Protein AF-A0A7C2L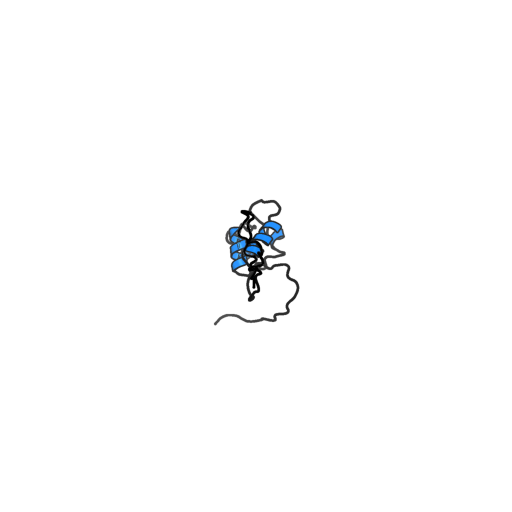SM5-F1 (afdb_monomer_lite)

Structure (mmCIF, N/CA/C/O backbone):
data_AF-A0A7C2LSM5-F1
#
_entry.id   AF-A0A7C2LSM5-F1
#
loop_
_atom_site.group_PDB
_atom_site.id
_atom_site.type_symbol
_atom_site.label_atom_id
_atom_site.label_alt_id
_atom_site.label_comp_id
_atom_site.label_asym_id
_atom_site.label_entity_id
_atom_site.label_seq_id
_atom_site.pdbx_PDB_ins_code
_atom_site.Cartn_x
_atom_site.Cartn_y
_atom_site.Cartn_z
_atom_site.occupancy
_atom_site.B_iso_or_equiv
_atom_site.auth_seq_id
_atom_site.auth_comp_id
_atom_site.auth_asym_id
_atom_site.auth_atom_id
_atom_site.pdbx_PDB_model_num
ATOM 1 N N . MET A 1 1 ? 53.771 38.470 -56.463 1.00 48.19 1 MET A N 1
ATOM 2 C CA . MET A 1 1 ? 54.197 38.573 -55.050 1.00 48.19 1 MET A CA 1
ATOM 3 C C . MET A 1 1 ? 52.983 38.913 -54.195 1.00 48.19 1 MET A C 1
ATOM 5 O O . MET A 1 1 ? 52.160 39.688 -54.656 1.00 48.19 1 MET A O 1
ATOM 9 N N . LEU A 1 2 ? 52.961 38.359 -52.973 1.00 41.00 2 LEU A N 1
ATOM 10 C CA . LEU A 1 2 ? 52.102 38.636 -51.804 1.00 41.00 2 LEU A CA 1
ATOM 11 C C . LEU A 1 2 ? 50.879 37.717 -51.550 1.00 41.00 2 LEU A C 1
ATOM 13 O O . LEU A 1 2 ? 50.045 37.491 -52.417 1.00 41.00 2 LEU A O 1
ATOM 17 N N . ARG A 1 3 ? 50.850 37.161 -50.324 1.00 61.28 3 ARG A N 1
ATOM 18 C CA . ARG A 1 3 ? 49.972 36.120 -49.743 1.00 61.28 3 ARG A CA 1
ATOM 19 C C . ARG A 1 3 ? 49.108 36.757 -48.647 1.00 61.28 3 ARG A C 1
ATOM 21 O O . ARG A 1 3 ? 49.685 37.537 -47.900 1.00 61.28 3 ARG A O 1
ATOM 28 N N . ILE A 1 4 ? 47.847 36.345 -48.451 1.00 54.12 4 ILE A N 1
ATOM 29 C CA . ILE A 1 4 ? 47.078 36.469 -47.181 1.00 54.12 4 ILE A CA 1
ATOM 30 C C . ILE A 1 4 ? 46.023 35.329 -47.185 1.00 54.12 4 ILE A C 1
ATOM 32 O O . ILE A 1 4 ? 45.287 35.219 -48.157 1.00 54.12 4 ILE A O 1
ATOM 36 N N . LEU A 1 5 ? 46.134 34.256 -46.384 1.00 54.47 5 LEU A N 1
ATOM 37 C CA . LEU A 1 5 ? 45.653 34.021 -45.000 1.00 54.47 5 LEU A CA 1
ATOM 38 C C . LEU A 1 5 ? 44.138 34.215 -44.764 1.00 54.47 5 LEU A C 1
ATOM 40 O O . LEU A 1 5 ? 43.620 35.311 -44.923 1.00 54.47 5 LEU A O 1
ATOM 44 N N . GLY A 1 6 ? 43.461 33.168 -44.272 1.00 41.69 6 GLY A N 1
ATOM 45 C CA . GLY A 1 6 ? 42.092 33.252 -43.745 1.00 41.69 6 GLY A CA 1
ATOM 46 C C . GLY A 1 6 ? 41.512 31.886 -43.372 1.00 41.69 6 GLY A C 1
ATOM 47 O O . GLY A 1 6 ? 40.809 31.276 -44.168 1.00 41.69 6 GLY A O 1
ATOM 48 N N . ALA A 1 7 ? 41.857 31.393 -42.181 1.00 55.25 7 ALA A N 1
ATOM 49 C CA . ALA A 1 7 ? 41.386 30.137 -41.605 1.00 55.25 7 ALA A CA 1
ATOM 50 C C . ALA A 1 7 ? 40.197 30.358 -40.655 1.00 55.25 7 ALA A C 1
ATOM 52 O O . ALA A 1 7 ? 40.167 31.346 -39.928 1.00 55.25 7 ALA A O 1
ATOM 53 N N . GLY A 1 8 ? 39.308 29.362 -40.601 1.00 45.81 8 GLY A N 1
ATOM 54 C CA . GLY A 1 8 ? 38.586 28.972 -39.388 1.00 45.81 8 GLY A CA 1
ATOM 55 C C . GLY A 1 8 ? 37.320 29.761 -39.064 1.00 45.81 8 GLY A C 1
ATOM 56 O O . GLY A 1 8 ? 37.352 30.719 -38.299 1.00 45.81 8 GLY A O 1
ATOM 57 N N . SER A 1 9 ? 36.177 29.293 -39.566 1.00 51.16 9 SER A N 1
ATOM 58 C CA . SER A 1 9 ? 34.870 29.702 -39.050 1.00 51.16 9 SER A CA 1
ATOM 59 C C . SER A 1 9 ? 34.675 29.185 -37.623 1.00 51.16 9 SER A C 1
ATOM 61 O O . SER A 1 9 ? 34.715 27.985 -37.358 1.00 51.16 9 SER A O 1
ATOM 63 N N . VAL A 1 10 ? 34.461 30.134 -36.717 1.00 54.44 10 VAL A N 1
ATOM 64 C CA . VAL A 1 10 ? 34.056 29.959 -35.323 1.00 54.44 10 VAL A CA 1
ATOM 65 C C . VAL A 1 10 ? 32.585 29.542 -35.272 1.00 54.44 10 VAL A C 1
ATOM 67 O O . VAL A 1 10 ? 31.736 30.231 -35.830 1.00 54.44 10 VAL A O 1
ATOM 70 N N . ALA A 1 11 ? 32.268 28.470 -34.546 1.00 54.00 11 ALA A N 1
ATOM 71 C CA . ALA A 1 11 ? 30.908 28.191 -34.089 1.00 54.00 11 ALA A CA 1
ATOM 72 C C . ALA A 1 11 ? 30.935 27.725 -32.624 1.00 54.00 11 ALA A C 1
ATOM 74 O O . ALA A 1 11 ? 31.012 26.542 -32.314 1.00 54.00 11 ALA A O 1
ATOM 75 N N . LEU A 1 12 ? 30.975 28.738 -31.755 1.00 55.00 12 LEU A N 1
ATOM 76 C CA . LEU A 1 12 ? 30.301 28.870 -30.460 1.00 55.00 12 LEU A CA 1
ATOM 77 C C . LEU A 1 12 ? 30.039 27.576 -29.654 1.00 55.00 12 LEU A C 1
ATOM 79 O O . LEU A 1 12 ? 29.044 26.881 -29.851 1.00 55.00 12 LEU A O 1
ATOM 83 N N . LEU A 1 13 ? 30.909 27.316 -28.673 1.00 51.59 13 LEU A N 1
ATOM 84 C CA . LEU A 1 13 ? 30.694 26.321 -27.622 1.00 51.59 13 LEU A CA 1
ATOM 85 C C . LEU A 1 13 ? 29.710 26.840 -26.556 1.00 51.59 13 LEU A C 1
ATOM 87 O O . LEU A 1 13 ? 29.767 27.990 -26.125 1.00 51.59 13 LEU A O 1
ATOM 91 N N . VAL A 1 14 ? 28.815 25.937 -26.163 1.00 56.53 14 VAL A N 1
ATOM 92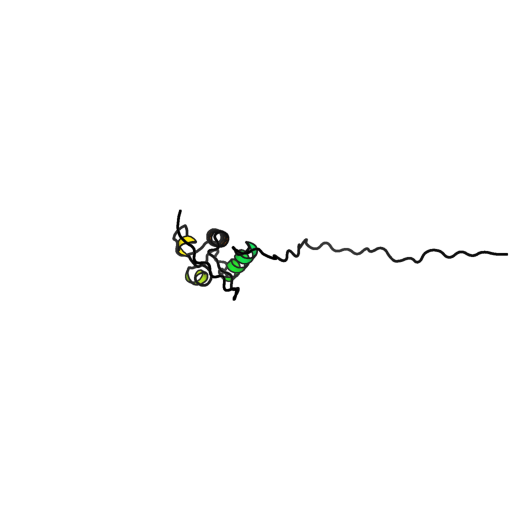 C CA . VAL A 1 14 ? 27.662 26.068 -25.261 1.00 56.53 14 VAL A CA 1
ATOM 93 C C . VAL A 1 14 ? 28.066 26.377 -23.814 1.00 56.53 14 VAL A C 1
ATOM 95 O O . VAL A 1 14 ? 28.869 25.647 -23.239 1.00 56.53 14 VAL A O 1
ATOM 98 N N . ALA A 1 15 ? 27.429 27.376 -23.189 1.00 55.53 15 ALA A N 1
ATOM 99 C CA . ALA A 1 15 ? 27.388 27.520 -21.730 1.00 55.53 15 ALA A CA 1
ATOM 100 C C . ALA A 1 15 ? 26.183 28.361 -21.249 1.00 55.53 15 ALA A C 1
ATOM 102 O O . ALA A 1 15 ? 26.188 29.581 -21.380 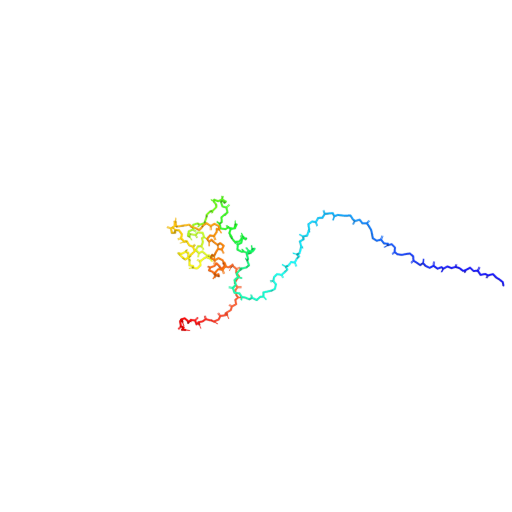1.00 55.53 15 ALA A O 1
ATOM 103 N N . ALA A 1 16 ? 25.177 27.702 -20.663 1.00 52.28 16 ALA A N 1
ATOM 104 C CA . ALA A 1 16 ? 24.234 28.232 -19.659 1.00 52.28 16 ALA A CA 1
ATOM 105 C C . ALA A 1 16 ? 23.452 27.025 -19.087 1.00 52.28 16 ALA A C 1
ATOM 107 O O . ALA A 1 16 ? 22.721 26.367 -19.816 1.00 52.28 16 ALA A O 1
ATOM 108 N N . ALA A 1 17 ? 23.824 26.496 -17.917 1.00 50.41 17 ALA A N 1
ATOM 109 C CA . ALA A 1 17 ? 23.339 26.875 -16.582 1.00 50.41 17 ALA A CA 1
ATOM 110 C C . ALA A 1 17 ? 21.887 26.430 -16.302 1.00 50.41 17 ALA A C 1
ATOM 112 O O . ALA A 1 17 ? 20.945 26.950 -16.889 1.00 50.41 17 ALA A O 1
ATOM 113 N N . GLY A 1 18 ? 21.714 25.505 -15.350 1.00 46.41 18 GLY A N 1
ATOM 114 C CA . GLY A 1 18 ? 20.403 25.159 -14.794 1.00 46.41 18 GLY A CA 1
ATOM 115 C C . GLY A 1 18 ? 20.389 23.817 -14.065 1.00 46.41 18 GLY A C 1
ATOM 116 O O . GLY A 1 18 ? 20.191 22.772 -14.671 1.00 46.41 18 GLY A O 1
ATOM 117 N N . THR A 1 19 ? 20.588 23.836 -12.749 1.00 52.31 19 THR A N 1
ATOM 118 C CA . THR A 1 19 ? 20.281 22.716 -11.852 1.00 52.31 19 THR A CA 1
ATOM 119 C C . THR A 1 19 ? 18.769 22.484 -11.819 1.00 52.31 19 THR A C 1
ATOM 121 O O . THR A 1 19 ? 18.051 23.296 -11.240 1.00 52.31 19 THR A O 1
ATOM 124 N N . ALA A 1 20 ? 18.268 21.393 -12.396 1.00 50.47 20 ALA A N 1
ATOM 125 C CA . ALA A 1 20 ? 16.904 20.935 -12.139 1.00 50.47 20 ALA A CA 1
ATOM 126 C C . ALA A 1 20 ? 16.771 19.442 -12.461 1.00 50.47 20 ALA A C 1
ATOM 128 O O . ALA A 1 20 ? 16.891 19.035 -13.608 1.00 50.47 20 ALA A O 1
ATOM 129 N N . TYR A 1 21 ? 16.561 18.665 -11.399 1.00 44.25 21 TYR A N 1
ATOM 130 C CA . TYR A 1 21 ? 15.954 17.336 -11.324 1.00 44.25 21 TYR A CA 1
ATOM 131 C C . TYR A 1 21 ? 16.215 16.362 -12.481 1.00 44.25 21 TYR A C 1
ATOM 133 O O . TYR A 1 21 ? 15.636 16.447 -13.561 1.00 44.25 21 TYR A O 1
ATOM 141 N N . ALA A 1 22 ? 16.984 15.318 -12.168 1.00 51.97 22 ALA A N 1
ATOM 142 C CA . ALA A 1 22 ? 16.852 14.035 -12.834 1.00 51.97 22 ALA A CA 1
ATOM 143 C C . ALA A 1 22 ? 15.368 13.639 -12.873 1.00 51.97 22 ALA A C 1
ATOM 145 O O . ALA A 1 22 ? 14.757 13.373 -11.840 1.00 51.97 22 ALA A O 1
ATOM 146 N N . GLN A 1 23 ? 14.780 13.609 -14.061 1.00 44.59 23 GLN A N 1
ATOM 147 C CA . GLN A 1 23 ? 13.568 12.842 -14.301 1.00 44.59 23 GLN A CA 1
ATOM 148 C C . GLN A 1 23 ? 13.773 12.133 -15.625 1.00 44.59 23 GLN A C 1
ATOM 150 O O . GLN A 1 23 ? 13.371 12.572 -16.700 1.00 44.59 23 GLN A O 1
ATOM 155 N N . THR A 1 24 ? 14.508 11.030 -15.498 1.00 36.59 24 THR A N 1
ATOM 156 C CA . THR A 1 24 ? 14.328 9.827 -16.297 1.00 36.59 24 THR A CA 1
ATOM 157 C C . THR A 1 24 ? 12.885 9.761 -16.774 1.00 36.59 24 THR A C 1
ATOM 159 O O . THR A 1 24 ? 11.975 9.425 -16.015 1.00 36.59 24 THR A O 1
ATOM 162 N N . SER A 1 25 ? 12.678 10.137 -18.032 1.00 45.06 25 SER A N 1
ATOM 163 C CA . SER A 1 25 ? 11.439 9.882 -18.748 1.00 45.06 25 SER A CA 1
ATOM 164 C C . SER A 1 25 ? 11.413 8.388 -19.041 1.00 45.06 25 SER A C 1
ATOM 166 O O . SER A 1 25 ? 11.645 7.946 -20.162 1.00 45.06 25 SER A O 1
ATOM 168 N N . THR A 1 26 ? 11.223 7.586 -17.997 1.00 41.78 26 THR A N 1
ATOM 169 C CA . THR A 1 26 ? 10.960 6.165 -18.137 1.00 41.78 26 THR A CA 1
ATOM 170 C C . THR A 1 26 ? 9.513 6.063 -18.579 1.00 41.78 26 THR A C 1
ATOM 172 O O . THR A 1 26 ? 8.599 6.045 -17.764 1.00 41.78 26 THR A O 1
ATOM 175 N N . SER A 1 27 ? 9.312 6.078 -19.893 1.00 46.75 27 SER A N 1
ATOM 176 C CA . SER A 1 27 ? 8.119 5.519 -20.514 1.00 46.75 27 SER A CA 1
ATOM 177 C C . SER A 1 27 ? 8.112 4.018 -20.195 1.00 46.75 27 SER A C 1
ATOM 179 O O . SER A 1 27 ? 9.025 3.317 -20.642 1.00 46.75 27 SER A O 1
ATOM 181 N N . PRO A 1 28 ? 7.171 3.490 -19.391 1.00 51.91 28 PRO A N 1
ATOM 182 C CA . PRO A 1 28 ? 7.112 2.059 -19.152 1.00 51.91 28 PRO A CA 1
ATOM 183 C C . PRO A 1 28 ? 6.409 1.396 -20.342 1.00 51.91 28 PRO A C 1
ATOM 185 O O . PRO A 1 28 ? 5.192 1.247 -20.365 1.00 51.91 28 PRO A O 1
ATOM 188 N N . SER A 1 29 ? 7.183 1.003 -21.353 1.00 47.41 29 SER A N 1
ATOM 189 C CA . SER A 1 29 ? 6.742 -0.015 -22.313 1.00 47.41 29 SER A CA 1
ATOM 190 C C . SER A 1 29 ? 6.840 -1.389 -21.634 1.00 47.41 29 SER A C 1
ATOM 192 O O . SER A 1 29 ? 7.917 -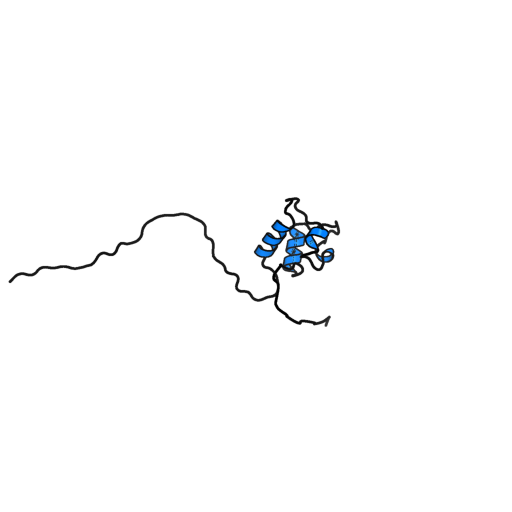1.796 -21.205 1.00 47.41 29 SER A O 1
ATOM 194 N N . SER A 1 30 ? 5.688 -2.040 -21.460 1.00 51.16 30 SER A N 1
ATOM 195 C CA . SER A 1 30 ? 5.427 -3.228 -20.628 1.00 51.16 30 SER A CA 1
ATOM 196 C C . SER A 1 30 ? 6.169 -4.515 -21.045 1.00 51.16 30 SER A C 1
ATOM 198 O O . SER A 1 30 ? 6.597 -4.653 -22.190 1.00 51.16 30 SER A O 1
ATOM 200 N N . PRO A 1 31 ? 6.175 -5.535 -20.164 1.00 47.41 31 PRO A N 1
ATOM 201 C CA . PRO A 1 31 ? 5.283 -6.664 -20.440 1.00 47.41 31 PRO A CA 1
ATOM 202 C C . PRO A 1 31 ? 4.318 -6.946 -19.275 1.00 47.41 31 PRO A C 1
ATOM 204 O O . PRO A 1 31 ? 4.639 -6.779 -18.103 1.00 47.41 31 PRO A O 1
ATOM 207 N N . ALA A 1 32 ? 3.097 -7.314 -19.650 1.00 58.25 32 ALA A N 1
ATOM 208 C CA . ALA A 1 32 ? 1.906 -7.467 -18.824 1.00 58.25 32 ALA A CA 1
ATOM 209 C C . ALA A 1 32 ? 2.065 -8.388 -17.598 1.00 58.25 32 ALA A C 1
ATOM 211 O O . ALA A 1 32 ? 2.610 -9.476 -17.737 1.00 58.25 32 ALA A O 1
ATOM 212 N N . LEU A 1 33 ? 1.511 -7.965 -16.446 1.00 55.94 33 LEU A N 1
ATOM 213 C CA . LEU A 1 33 ? 0.692 -8.779 -15.513 1.00 55.94 33 LEU A CA 1
ATOM 214 C C . LEU A 1 33 ? 0.283 -8.018 -14.233 1.00 55.94 33 LEU A C 1
ATOM 216 O O . LEU A 1 33 ? -0.639 -8.449 -13.547 1.00 55.94 33 LEU A O 1
ATOM 220 N N . LYS A 1 34 ? 0.931 -6.899 -13.890 1.00 60.19 34 LYS A N 1
ATOM 221 C CA . LYS A 1 34 ? 0.687 -6.149 -12.644 1.00 60.19 34 LYS A CA 1
ATOM 222 C C . LYS A 1 34 ? 0.821 -4.649 -12.911 1.00 60.19 34 LYS A C 1
ATOM 224 O O . LYS A 1 34 ? 1.695 -4.258 -13.684 1.00 60.19 34 LYS A O 1
ATOM 229 N N . MET A 1 35 ? -0.037 -3.823 -12.305 1.00 70.19 35 MET A N 1
ATOM 230 C CA . MET A 1 35 ? 0.168 -2.368 -12.309 1.00 70.19 35 MET A CA 1
ATOM 231 C C . MET A 1 35 ? 1.540 -2.058 -11.707 1.00 70.19 35 MET A C 1
ATOM 233 O O . MET A 1 35 ? 1.975 -2.717 -10.761 1.00 70.19 35 MET A O 1
ATOM 237 N N . THR A 1 36 ? 2.232 -1.058 -12.244 1.00 80.06 36 THR A N 1
ATOM 238 C CA . THR A 1 36 ? 3.496 -0.613 -11.654 1.00 80.06 36 THR A CA 1
ATOM 239 C C . THR A 1 36 ? 3.255 -0.007 -10.267 1.00 80.06 36 THR A C 1
ATOM 241 O O . THR A 1 36 ? 2.181 0.531 -9.979 1.00 80.06 36 THR A O 1
ATOM 244 N N . GLN A 1 37 ? 4.281 -0.017 -9.407 1.00 80.75 37 GLN A N 1
ATOM 245 C CA . GLN A 1 37 ? 4.211 0.607 -8.077 1.00 80.75 37 GLN A CA 1
ATOM 246 C C . GLN A 1 37 ? 3.740 2.069 -8.152 1.00 80.75 37 GLN A C 1
ATOM 248 O O . GLN A 1 37 ? 2.965 2.525 -7.312 1.00 80.75 37 GLN A O 1
ATOM 253 N N . ALA A 1 38 ? 4.190 2.801 -9.175 1.00 84.19 38 ALA A N 1
ATOM 254 C CA . ALA A 1 38 ? 3.826 4.194 -9.396 1.00 84.19 38 ALA A CA 1
ATOM 255 C C . ALA A 1 38 ? 2.339 4.358 -9.747 1.00 84.19 38 ALA A C 1
ATOM 257 O O . ALA A 1 38 ? 1.677 5.255 -9.223 1.00 84.19 38 ALA A O 1
ATOM 258 N N . GLU A 1 39 ? 1.788 3.478 -10.584 1.00 84.81 39 GLU A N 1
ATOM 259 C CA . GLU A 1 39 ? 0.362 3.495 -10.917 1.00 84.81 39 GLU A CA 1
ATOM 260 C C . GLU A 1 39 ? -0.503 3.136 -9.707 1.00 84.81 39 GLU A C 1
ATOM 262 O O . GLU A 1 39 ? -1.530 3.773 -9.477 1.00 84.81 39 GLU A O 1
ATOM 267 N N . CYS A 1 40 ? -0.070 2.184 -8.883 1.00 87.31 40 CYS A N 1
ATOM 268 C CA . CYS A 1 40 ? -0.774 1.847 -7.649 1.00 87.31 40 CYS A CA 1
ATOM 269 C C . CYS A 1 40 ? -0.695 2.942 -6.591 1.00 87.31 40 CYS A C 1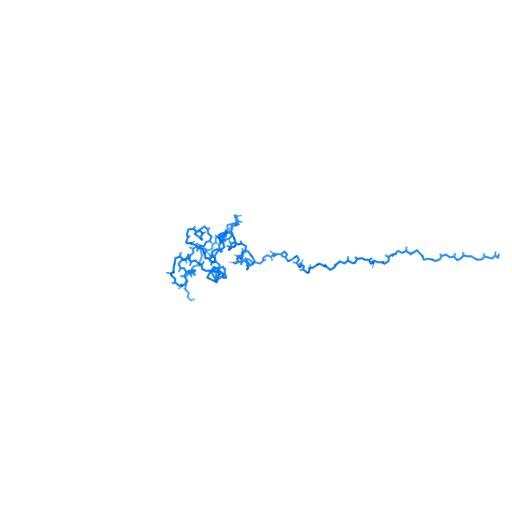
ATOM 271 O O . CYS A 1 40 ? -1.686 3.193 -5.915 1.00 87.31 40 CYS A O 1
ATOM 273 N N . GLN A 1 41 ? 0.429 3.650 -6.484 1.00 88.88 41 GLN A N 1
ATOM 274 C CA . GLN A 1 41 ? 0.523 4.856 -5.658 1.00 88.88 41 GLN A CA 1
ATOM 275 C C . GLN A 1 41 ? -0.400 5.966 -6.178 1.00 88.88 41 GLN A C 1
ATOM 277 O O . GLN A 1 41 ? -1.090 6.619 -5.399 1.00 88.88 41 GLN A O 1
ATOM 282 N N . SER A 1 42 ? -0.477 6.158 -7.499 1.00 89.50 42 SER A N 1
ATOM 283 C CA . SER A 1 42 ? -1.418 7.110 -8.095 1.00 89.50 42 SER A CA 1
ATOM 284 C C . SER A 1 42 ? -2.867 6.739 -7.778 1.00 89.50 42 SER A C 1
ATOM 286 O O . SER A 1 42 ? -3.651 7.601 -7.385 1.00 89.50 42 SER A O 1
ATOM 288 N N . LEU A 1 43 ? -3.215 5.457 -7.895 1.00 89.19 43 LEU A N 1
ATOM 289 C CA . LEU A 1 43 ? -4.550 4.960 -7.594 1.00 89.19 43 LEU A CA 1
ATOM 290 C C . LEU A 1 43 ? -4.885 5.070 -6.104 1.00 89.19 43 LEU A C 1
ATOM 292 O O . LEU A 1 43 ? -5.962 5.549 -5.768 1.00 89.19 43 LEU A O 1
ATOM 296 N N . TRP A 1 44 ? -3.946 4.724 -5.221 1.00 91.06 44 TRP A N 1
ATOM 297 C CA . TRP A 1 44 ? -4.070 4.935 -3.780 1.00 91.06 44 TRP A CA 1
ATOM 298 C C . TRP A 1 44 ? -4.424 6.388 -3.463 1.00 91.06 44 TRP A C 1
ATOM 300 O O . TRP A 1 44 ? -5.414 6.645 -2.788 1.00 91.06 44 TRP A O 1
ATOM 310 N N . ASN A 1 45 ? -3.680 7.341 -4.027 1.00 91.06 45 ASN A N 1
ATOM 311 C CA . ASN A 1 45 ? -3.927 8.767 -3.812 1.00 91.06 45 ASN A CA 1
ATOM 312 C C . ASN A 1 45 ? -5.303 9.225 -4.320 1.00 91.06 45 ASN A C 1
ATOM 314 O O . ASN A 1 45 ? -5.839 10.212 -3.817 1.00 91.06 45 ASN A O 1
ATOM 318 N N . ARG A 1 46 ? -5.879 8.541 -5.318 1.00 90.19 46 ARG A N 1
ATOM 319 C CA . ARG A 1 46 ? -7.252 8.816 -5.764 1.00 90.19 46 ARG A CA 1
ATOM 320 C C . ARG A 1 46 ? -8.293 8.246 -4.808 1.00 90.19 46 ARG A C 1
ATOM 322 O O . ARG A 1 46 ? -9.297 8.907 -4.571 1.00 90.19 46 ARG A O 1
ATOM 329 N N . LEU A 1 47 ? -8.070 7.037 -4.296 1.00 90.19 47 LEU A N 1
ATOM 330 C CA . LEU A 1 47 ? -9.006 6.366 -3.393 1.00 90.19 47 LEU A CA 1
ATOM 331 C C . LEU A 1 47 ? -8.996 7.009 -1.998 1.00 90.19 47 LEU A C 1
ATOM 333 O O . LEU A 1 47 ? -10.058 7.284 -1.444 1.00 90.19 47 LEU A O 1
ATOM 337 N N . ASP A 1 48 ? -7.810 7.315 -1.465 1.00 92.25 48 ASP A N 1
ATOM 338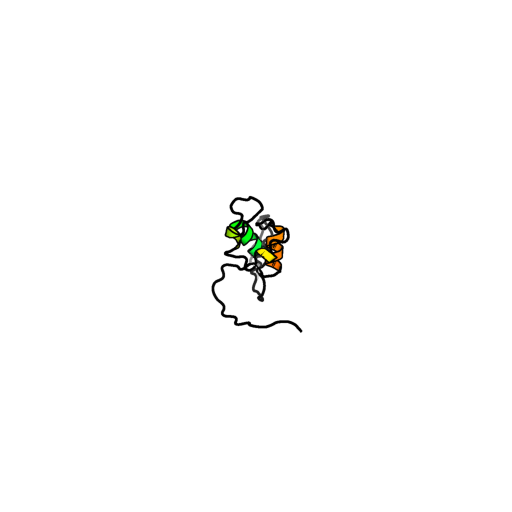 C CA . ASP A 1 48 ? -7.608 8.048 -0.210 1.00 92.25 48 ASP A CA 1
ATOM 339 C C . ASP A 1 48 ? -7.579 9.567 -0.449 1.00 92.25 48 ASP A C 1
ATOM 341 O O . ASP A 1 48 ? -6.703 10.291 0.026 1.00 92.25 48 ASP A O 1
ATOM 345 N N . SER A 1 49 ? -8.558 10.089 -1.193 1.00 89.44 49 SER A N 1
ATOM 346 C CA . SER A 1 49 ? -8.672 11.532 -1.446 1.00 89.44 49 SER A CA 1
ATOM 347 C C . SER A 1 49 ? -8.842 12.346 -0.155 1.00 89.44 49 SER A C 1
ATOM 349 O O . SER A 1 49 ? -8.493 13.525 -0.111 1.00 89.44 49 SER A O 1
ATOM 351 N N . ALA A 1 50 ? -9.364 11.713 0.901 1.00 88.56 50 ALA A N 1
ATOM 352 C CA . ALA A 1 50 ? -9.502 12.288 2.236 1.00 88.56 50 ALA A CA 1
ATOM 353 C C . ALA A 1 50 ? -8.184 12.322 3.033 1.00 88.56 50 ALA A C 1
ATOM 355 O O . ALA A 1 50 ? -8.151 12.941 4.095 1.00 88.56 50 ALA A O 1
ATOM 356 N N . LYS A 1 51 ? -7.109 11.685 2.540 1.00 89.38 51 LYS A N 1
ATOM 357 C CA . LYS A 1 51 ? -5.817 11.540 3.233 1.00 89.38 51 LYS A CA 1
ATOM 358 C C . LYS A 1 51 ? -5.963 10.964 4.643 1.00 89.38 51 LYS A C 1
ATOM 360 O O . LYS A 1 51 ? -5.287 11.387 5.580 1.00 89.38 51 LYS A O 1
ATOM 365 N N . SER A 1 52 ? -6.885 10.024 4.787 1.00 89.38 52 SER A N 1
ATOM 366 C CA . SER A 1 52 ? -7.172 9.344 6.045 1.00 89.38 52 SER A CA 1
ATOM 367 C C . SER A 1 52 ? -6.151 8.247 6.358 1.00 89.38 52 SER A C 1
ATOM 369 O O . SER A 1 52 ? -6.067 7.802 7.499 1.00 89.38 52 SER A O 1
ATOM 371 N N . GLY A 1 53 ? -5.368 7.815 5.359 1.00 91.12 53 GLY A N 1
ATOM 372 C CA . GLY A 1 53 ? -4.417 6.708 5.472 1.00 91.12 53 GLY A CA 1
ATOM 373 C C . GLY A 1 53 ? -5.047 5.326 5.280 1.00 91.12 53 GLY A C 1
ATOM 374 O O . GLY A 1 53 ? -4.335 4.321 5.342 1.00 91.12 53 GLY A O 1
ATOM 375 N N . THR A 1 54 ? -6.356 5.262 5.022 1.00 93.88 54 THR A N 1
ATOM 376 C CA . THR A 1 54 ? -7.103 4.019 4.807 1.00 93.88 54 THR A CA 1
ATOM 377 C C . THR A 1 54 ? -8.168 4.192 3.733 1.00 93.88 54 THR A C 1
ATOM 379 O O . THR A 1 54 ? -8.749 5.265 3.605 1.00 93.88 54 THR A O 1
ATOM 382 N N . VAL A 1 55 ? -8.485 3.130 2.998 1.00 92.69 55 VAL A N 1
ATOM 383 C CA . VAL A 1 55 ? -9.591 3.127 2.031 1.00 92.69 55 VAL A CA 1
ATOM 384 C C . VAL A 1 55 ? -10.587 2.038 2.381 1.00 92.69 55 VAL A C 1
ATOM 386 O O . VAL A 1 55 ? -10.231 0.884 2.587 1.00 92.69 55 VAL A O 1
ATOM 389 N N . THR A 1 56 ? -11.852 2.418 2.489 1.00 92.94 56 THR A N 1
ATOM 390 C CA . THR A 1 56 ? -12.946 1.496 2.807 1.00 92.94 56 THR A CA 1
ATOM 391 C C . THR A 1 56 ? -13.224 0.543 1.650 1.00 92.94 56 THR A C 1
ATOM 393 O O . THR A 1 56 ? -12.872 0.820 0.500 1.00 92.94 56 THR A O 1
ATOM 396 N N . GLU A 1 57 ? -13.932 -0.549 1.937 1.00 90.19 57 GLU A N 1
ATOM 397 C CA . GLU A 1 57 ? -14.406 -1.484 0.914 1.00 90.19 57 GLU A CA 1
ATOM 398 C C . GLU A 1 57 ? -15.151 -0.777 -0.221 1.00 90.19 57 GLU A C 1
ATOM 400 O O . GLU A 1 57 ? -14.864 -1.031 -1.382 1.00 90.19 57 GLU A O 1
ATOM 405 N N . SER A 1 58 ? -16.020 0.189 0.087 1.00 90.06 58 SER A N 1
ATOM 406 C CA . SER A 1 58 ? -16.765 0.943 -0.931 1.00 90.06 58 SER A CA 1
ATOM 407 C C . SER A 1 58 ? -15.851 1.716 -1.894 1.00 90.06 58 SER A C 1
ATOM 409 O O . SER A 1 58 ? -16.076 1.723 -3.104 1.00 90.06 58 SER A O 1
ATOM 411 N N . GLN A 1 59 ? -14.780 2.328 -1.376 1.00 88.88 59 GLN A N 1
ATOM 412 C CA . GLN A 1 59 ? -13.798 3.043 -2.198 1.00 88.88 59 GLN A CA 1
ATOM 413 C C . GLN A 1 59 ? -12.964 2.065 -3.030 1.00 88.88 59 GLN A C 1
ATOM 415 O O . GLN A 1 59 ? -12.718 2.296 -4.211 1.00 88.88 59 GLN A O 1
ATOM 420 N N . ALA A 1 60 ? -12.540 0.959 -2.421 1.00 88.00 60 ALA A N 1
ATOM 421 C CA . ALA A 1 60 ? -11.680 -0.027 -3.051 1.00 88.00 60 ALA A CA 1
ATOM 422 C C . ALA A 1 60 ? -12.423 -0.945 -4.037 1.00 88.00 60 ALA A C 1
ATOM 424 O O . ALA A 1 60 ? -11.802 -1.404 -4.988 1.00 88.00 60 ALA A O 1
ATOM 425 N N . ALA A 1 61 ? -13.727 -1.184 -3.873 1.00 85.75 61 ALA A N 1
ATOM 426 C CA . ALA A 1 61 ? -14.506 -2.174 -4.627 1.00 85.75 61 ALA A CA 1
ATOM 427 C C . ALA A 1 61 ? -14.476 -1.975 -6.150 1.00 85.75 61 ALA A C 1
ATOM 429 O O . ALA A 1 61 ? -14.601 -2.935 -6.905 1.00 85.75 61 ALA A O 1
ATOM 430 N N . GLN A 1 62 ? -14.282 -0.740 -6.621 1.00 84.19 62 GLN A N 1
ATOM 431 C CA . GLN A 1 62 ? -14.180 -0.449 -8.057 1.00 84.19 62 GLN A CA 1
ATOM 432 C C . GLN A 1 62 ? -12.836 -0.865 -8.672 1.00 84.19 62 GLN A C 1
ATOM 434 O O . GLN A 1 62 ? -12.726 -1.000 -9.890 1.00 84.19 62 GLN A O 1
ATOM 439 N N . HIS A 1 63 ? -11.815 -1.064 -7.841 1.00 85.88 63 HIS A N 1
ATOM 440 C CA . HIS A 1 63 ? -10.441 -1.291 -8.274 1.00 85.88 63 HIS A CA 1
ATOM 441 C C . HIS A 1 63 ? -9.825 -2.568 -7.703 1.00 85.88 63 HIS A C 1
ATOM 443 O O . HIS A 1 63 ? -8.922 -3.129 -8.313 1.00 85.88 63 HIS A O 1
ATOM 449 N N . VAL A 1 64 ? -10.291 -3.051 -6.559 1.00 87.56 64 VAL A N 1
ATOM 450 C CA . VAL A 1 64 ? -9.771 -4.227 -5.865 1.00 87.56 64 VAL A CA 1
ATOM 451 C C . VAL A 1 64 ? -10.750 -5.370 -6.070 1.00 87.56 64 VAL A C 1
ATOM 453 O O . VAL A 1 64 ? -11.893 -5.296 -5.634 1.00 87.56 64 VAL A O 1
ATOM 456 N N . SER A 1 65 ? -10.305 -6.430 -6.746 1.00 83.62 65 SER A N 1
ATOM 457 C CA . SER A 1 65 ? -11.167 -7.589 -7.042 1.00 83.62 65 SER A CA 1
ATOM 458 C C . SER A 1 65 ? -11.435 -8.453 -5.811 1.00 83.62 65 SER A C 1
ATOM 460 O O . SER A 1 65 ? -12.527 -8.985 -5.661 1.00 83.62 65 SER A O 1
ATOM 462 N N . ASP A 1 66 ? -10.447 -8.556 -4.922 1.00 86.44 66 ASP A N 1
ATOM 463 C CA . ASP A 1 66 ? -10.492 -9.413 -3.738 1.00 86.44 66 ASP A CA 1
ATOM 464 C C . ASP A 1 66 ? -10.164 -8.598 -2.489 1.00 86.44 66 ASP A C 1
ATOM 466 O O . ASP A 1 66 ? -9.088 -8.725 -1.899 1.00 86.44 66 ASP A O 1
ATOM 470 N N . PHE A 1 67 ? -11.103 -7.743 -2.077 1.00 90.12 67 PHE A N 1
ATOM 471 C CA . PHE A 1 67 ? -10.933 -6.892 -0.898 1.00 90.12 67 PHE A CA 1
ATOM 472 C C . PHE A 1 67 ? -10.548 -7.708 0.339 1.00 90.12 67 PHE A C 1
ATOM 474 O O . PHE A 1 67 ? -9.572 -7.399 1.007 1.00 90.12 67 PHE A O 1
ATOM 481 N N . LYS A 1 68 ? -11.237 -8.827 0.575 1.00 89.62 68 LYS A N 1
ATOM 482 C CA . LYS A 1 68 ? -10.990 -9.718 1.717 1.00 89.62 68 LYS A CA 1
ATOM 483 C C . LYS A 1 68 ? -9.615 -10.394 1.707 1.00 89.62 68 LYS A C 1
ATOM 485 O O . LYS A 1 68 ? -9.169 -10.884 2.735 1.00 89.62 68 LYS A O 1
ATOM 490 N N . SER A 1 69 ? -8.956 -10.480 0.553 1.00 88.94 69 SER A N 1
ATOM 491 C CA . SER A 1 69 ? -7.572 -10.964 0.469 1.00 88.94 69 SER A CA 1
ATOM 492 C C . SER A 1 69 ? -6.545 -9.846 0.626 1.00 88.94 69 SER A C 1
ATOM 494 O O . SER A 1 69 ? -5.397 -10.126 0.971 1.00 88.94 69 SER A O 1
ATOM 496 N N . ALA A 1 70 ? -6.942 -8.607 0.344 1.00 89.69 70 ALA A N 1
ATOM 497 C CA . ALA A 1 70 ? -6.134 -7.421 0.572 1.00 89.69 70 ALA A CA 1
ATOM 498 C C . ALA A 1 70 ? -6.186 -6.978 2.048 1.00 89.69 70 ALA A C 1
ATOM 500 O O . ALA A 1 70 ? -5.154 -6.599 2.588 1.00 89.69 70 ALA A O 1
ATOM 501 N N . ASP A 1 71 ? -7.353 -7.084 2.690 1.00 92.94 71 ASP A N 1
ATOM 502 C CA . ASP A 1 71 ? -7.621 -6.770 4.099 1.00 92.94 71 ASP A CA 1
ATOM 503 C C . ASP A 1 71 ? -7.136 -7.923 4.993 1.00 92.94 71 ASP A C 1
ATOM 505 O O . ASP A 1 71 ? -7.861 -8.869 5.316 1.00 92.94 71 ASP A O 1
ATOM 509 N N . THR A 1 72 ? -5.847 -7.889 5.324 1.00 92.19 72 THR A N 1
ATOM 510 C CA . THR A 1 72 ? -5.175 -8.966 6.060 1.00 92.19 72 THR A CA 1
ATOM 511 C C . THR A 1 72 ? -5.480 -8.931 7.548 1.00 92.19 72 THR A C 1
ATOM 513 O O . THR A 1 72 ? -5.486 -9.979 8.197 1.00 92.19 72 THR A O 1
ATOM 516 N N . ASN A 1 73 ? -5.743 -7.741 8.088 1.00 92.56 73 ASN A N 1
ATOM 517 C CA . ASN A 1 73 ? -6.137 -7.543 9.477 1.00 92.56 73 ASN A CA 1
ATOM 518 C C . ASN A 1 73 ? -7.661 -7.646 9.689 1.00 92.56 73 ASN A C 1
ATOM 520 O O . ASN A 1 73 ? -8.095 -7.696 10.840 1.00 92.56 73 ASN A O 1
ATOM 524 N N . SER A 1 74 ? -8.452 -7.759 8.615 1.00 92.50 74 SER A N 1
ATOM 525 C CA . SER A 1 74 ? -9.912 -7.929 8.634 1.00 92.50 74 SER A CA 1
ATOM 526 C C . SER A 1 74 ? -10.635 -6.814 9.388 1.00 92.50 74 SER A C 1
ATOM 528 O O . SER A 1 74 ? -11.571 -7.068 10.152 1.00 92.50 74 SER A O 1
ATOM 530 N N . ASP A 1 75 ? -10.184 -5.576 9.202 1.00 92.44 75 ASP A N 1
ATOM 531 C CA . ASP A 1 75 ? -10.729 -4.406 9.890 1.00 92.44 75 ASP A CA 1
ATOM 532 C C . ASP A 1 75 ? -11.709 -3.585 9.027 1.00 92.44 75 ASP A C 1
ATOM 534 O O . ASP A 1 75 ? -12.175 -2.520 9.462 1.00 92.44 75 ASP A O 1
ATOM 538 N N . GLY A 1 76 ? -12.026 -4.085 7.824 1.00 91.19 76 GLY A N 1
ATOM 539 C CA . GLY A 1 76 ? -12.989 -3.511 6.885 1.00 91.19 76 GLY A CA 1
ATOM 540 C C . GLY A 1 76 ? -12.442 -2.356 6.043 1.00 91.19 76 GLY A C 1
ATOM 541 O O . GLY A 1 76 ? -13.212 -1.664 5.366 1.00 91.19 76 GLY A O 1
ATOM 542 N N . LYS A 1 77 ? -11.131 -2.106 6.085 1.00 93.75 77 LYS A N 1
ATOM 543 C CA . LYS A 1 77 ? -10.452 -1.040 5.339 1.00 93.75 77 LYS A CA 1
ATOM 544 C C . LYS A 1 77 ? -9.063 -1.511 4.914 1.00 93.75 77 LYS A C 1
ATOM 546 O O . LYS A 1 77 ? -8.453 -2.356 5.539 1.00 93.75 77 LYS A O 1
ATOM 551 N N . LEU A 1 78 ? -8.552 -0.959 3.821 1.00 93.31 78 LEU A N 1
ATOM 552 C CA . LEU A 1 78 ? -7.188 -1.222 3.381 1.00 93.31 78 LEU A CA 1
ATOM 553 C C . LEU A 1 78 ? -6.293 -0.089 3.831 1.00 93.31 78 LEU A C 1
ATOM 555 O O . LEU A 1 78 ? -6.512 1.072 3.475 1.00 93.31 78 LEU A O 1
ATOM 559 N N . SER A 1 79 ? -5.252 -0.437 4.570 1.00 94.62 79 SER A N 1
ATOM 560 C CA . SER A 1 79 ? -4.116 0.449 4.783 1.00 94.62 79 SER A CA 1
ATOM 561 C C . SER A 1 79 ? -3.274 0.589 3.508 1.00 94.62 79 SER A C 1
ATOM 563 O O . SER A 1 79 ? -3.352 -0.215 2.573 1.00 94.62 79 SER A O 1
ATOM 565 N N . GLN A 1 80 ? -2.406 1.602 3.469 1.00 91.75 80 GLN A N 1
ATOM 566 C CA . GLN A 1 80 ? -1.522 1.826 2.320 1.00 91.75 80 GLN A CA 1
ATOM 567 C C . GLN A 1 80 ? -0.601 0.625 2.045 1.00 91.75 80 GLN A C 1
ATOM 569 O O . GLN A 1 80 ? -0.247 0.354 0.894 1.00 91.75 80 GLN A O 1
ATOM 574 N N . ALA A 1 81 ? -0.195 -0.092 3.095 1.00 92.81 81 ALA A N 1
ATOM 575 C CA . ALA A 1 81 ? 0.639 -1.283 2.980 1.00 92.81 81 ALA A CA 1
ATOM 576 C C . ALA A 1 81 ? -0.136 -2.453 2.355 1.00 92.81 81 ALA A C 1
ATOM 578 O O . ALA A 1 81 ? 0.361 -3.111 1.441 1.00 92.81 81 ALA A O 1
ATOM 579 N N . GLU A 1 82 ? -1.374 -2.667 2.794 1.00 92.94 82 GLU A N 1
ATOM 580 C CA . GLU A 1 82 ? -2.256 -3.715 2.278 1.00 92.94 82 GLU A CA 1
ATOM 581 C C . GLU A 1 82 ? -2.641 -3.476 0.825 1.00 92.94 82 GLU A C 1
ATOM 583 O O . GLU A 1 82 ? -2.548 -4.384 -0.000 1.00 92.94 82 GLU A O 1
ATOM 588 N N . PHE A 1 83 ? -2.966 -2.233 0.474 1.00 91.62 83 PHE A N 1
ATOM 589 C CA . PHE A 1 83 ? -3.262 -1.865 -0.904 1.00 91.62 83 PHE A CA 1
ATOM 590 C C . PHE A 1 83 ? -2.056 -2.066 -1.832 1.00 91.62 83 PHE A C 1
ATOM 592 O O . PHE A 1 83 ? -2.199 -2.587 -2.938 1.00 91.62 83 PHE A O 1
ATOM 599 N N . GLN A 1 84 ? -0.848 -1.705 -1.385 1.00 89.38 84 GLN A N 1
ATOM 600 C CA . GLN A 1 84 ? 0.377 -1.961 -2.151 1.00 89.38 84 GLN A CA 1
ATOM 601 C C . GLN A 1 84 ? 0.669 -3.457 -2.289 1.00 89.38 84 GLN A C 1
ATOM 603 O O . GLN A 1 84 ? 1.049 -3.896 -3.371 1.00 89.38 84 GLN A O 1
ATOM 608 N N . SER A 1 85 ? 0.452 -4.251 -1.238 1.00 90.38 85 SER A N 1
ATOM 609 C CA . SER A 1 85 ? 0.597 -5.708 -1.316 1.00 90.38 85 SER A CA 1
ATOM 610 C C . SER A 1 85 ? -0.415 -6.320 -2.286 1.00 90.38 85 SER A C 1
ATOM 612 O O . SER A 1 85 ? -0.056 -7.163 -3.105 1.00 90.38 85 SER A O 1
ATOM 614 N N . ALA A 1 86 ? -1.668 -5.865 -2.250 1.00 89.06 86 ALA A N 1
ATOM 615 C CA . ALA A 1 86 ? -2.705 -6.285 -3.186 1.00 89.06 86 ALA A CA 1
ATOM 616 C C . ALA A 1 86 ? -2.355 -5.899 -4.631 1.00 89.06 86 ALA A C 1
ATOM 618 O O . ALA A 1 86 ? -2.577 -6.679 -5.558 1.00 89.06 86 ALA A O 1
ATOM 619 N N . CYS A 1 87 ? -1.761 -4.722 -4.831 1.00 87.75 87 CYS A N 1
ATOM 620 C CA . CYS A 1 87 ? -1.259 -4.293 -6.130 1.00 87.75 87 CYS A CA 1
ATOM 621 C C . CYS A 1 87 ? -0.131 -5.195 -6.643 1.00 87.75 87 CYS A C 1
ATOM 623 O O . CYS A 1 87 ? -0.203 -5.667 -7.778 1.00 87.75 87 CYS A O 1
ATOM 625 N N . ASP A 1 88 ? 0.865 -5.497 -5.805 1.00 85.44 88 ASP A N 1
ATOM 626 C CA . ASP A 1 88 ? 1.948 -6.415 -6.168 1.00 85.44 88 ASP A CA 1
ATOM 627 C C . ASP A 1 88 ? 1.415 -7.819 -6.482 1.00 85.44 88 ASP A C 1
ATOM 629 O O . ASP A 1 88 ? 1.925 -8.512 -7.355 1.00 85.44 88 ASP A O 1
ATOM 633 N N . LYS A 1 89 ? 0.317 -8.237 -5.853 1.00 85.06 89 LYS A N 1
ATOM 634 C CA . LYS A 1 89 ? -0.364 -9.501 -6.165 1.00 85.06 89 LYS A CA 1
ATOM 635 C C . LYS A 1 89 ? -1.227 -9.444 -7.434 1.00 85.06 89 LYS A C 1
ATOM 637 O O . LYS A 1 89 ? -1.756 -10.475 -7.835 1.00 85.06 89 LYS A O 1
ATOM 642 N N . GLY A 1 90 ? -1.368 -8.282 -8.077 1.00 82.19 90 GLY A N 1
ATOM 643 C CA . GLY A 1 90 ? -2.223 -8.092 -9.256 1.00 82.19 90 GLY A CA 1
ATOM 644 C C . GLY A 1 90 ? -3.724 -8.065 -8.941 1.00 82.19 90 GLY A C 1
ATOM 645 O O . GLY A 1 90 ? -4.548 -8.239 -9.834 1.00 82.19 90 GLY A O 1
ATOM 646 N N . GLN A 1 91 ? -4.096 -7.853 -7.676 1.00 85.00 91 GLN A N 1
ATOM 647 C CA . GLN A 1 91 ? -5.492 -7.812 -7.217 1.00 85.00 91 GLN A CA 1
ATOM 648 C C . GLN A 1 91 ? -6.130 -6.427 -7.395 1.00 85.00 91 GLN A C 1
ATOM 650 O O . GLN A 1 91 ? -7.345 -6.275 -7.244 1.00 85.00 91 GLN A O 1
ATOM 655 N N . VAL A 1 92 ? -5.309 -5.426 -7.723 1.00 85.50 92 VAL A N 1
ATOM 656 C CA . VAL A 1 92 ? -5.707 -4.048 -8.006 1.00 85.50 92 VAL A CA 1
ATOM 657 C C . VAL A 1 92 ? -5.696 -3.823 -9.516 1.00 85.50 92 VAL A C 1
ATOM 659 O O . VAL A 1 92 ? -4.700 -4.092 -10.188 1.00 85.50 92 VAL A O 1
ATOM 662 N N . ARG A 1 93 ? -6.809 -3.323 -10.052 1.00 80.88 93 ARG A N 1
ATOM 663 C CA . ARG A 1 93 ? -7.026 -3.070 -11.476 1.00 80.88 93 ARG A CA 1
ATOM 664 C C . ARG A 1 93 ? -7.108 -1.573 -11.748 1.00 80.88 93 ARG A C 1
ATOM 666 O O . ARG A 1 93 ? -7.901 -0.844 -11.145 1.00 80.88 93 ARG A O 1
ATOM 673 N N . GLY A 1 94 ? -6.301 -1.129 -12.703 1.00 69.31 94 GLY A N 1
ATOM 674 C CA . GLY A 1 94 ? -6.353 0.224 -13.236 1.00 69.31 94 GLY A CA 1
ATOM 675 C C . GLY A 1 94 ? -7.530 0.382 -14.192 1.00 69.31 94 GLY A C 1
ATOM 676 O O . GLY A 1 94 ? -7.978 -0.584 -14.810 1.00 69.31 94 GLY A O 1
ATOM 677 N N . SER A 1 95 ? -8.014 1.615 -14.341 1.00 54.59 95 SER A N 1
ATOM 678 C CA . SER A 1 95 ? -9.009 1.970 -15.356 1.00 54.59 95 SER A CA 1
ATOM 679 C C . SER A 1 95 ? -8.336 2.023 -16.735 1.00 54.59 95 SER A C 1
ATOM 681 O O . SER A 1 95 ? -8.092 3.089 -17.291 1.00 54.59 95 SER A O 1
ATOM 683 N N . ALA A 1 96 ? -7.934 0.863 -17.250 1.00 52.16 96 ALA A N 1
ATOM 684 C CA . ALA A 1 96 ? -7.473 0.684 -18.618 1.00 52.16 96 ALA A CA 1
ATOM 685 C C . ALA A 1 96 ? -8.472 -0.238 -19.316 1.00 52.16 96 ALA A C 1
ATOM 687 O O . ALA A 1 96 ? -8.401 -1.464 -19.253 1.00 52.16 96 ALA A O 1
ATOM 688 N N . THR A 1 97 ? -9.464 0.382 -19.942 1.00 47.44 97 THR A N 1
ATOM 689 C CA . THR A 1 97 ? -10.384 -0.274 -20.863 1.00 47.44 97 THR A CA 1
ATOM 690 C C . THR A 1 97 ? -9.614 -0.838 -22.063 1.00 47.44 97 THR A C 1
ATOM 692 O O . THR A 1 97 ? -8.986 -0.078 -22.797 1.00 47.44 97 THR A O 1
ATOM 695 N N . THR A 1 98 ? -9.787 -2.143 -22.298 1.00 46.19 98 THR A N 1
ATOM 696 C CA . THR A 1 98 ? -9.534 -2.905 -23.542 1.00 46.19 98 THR A CA 1
ATOM 697 C C . THR A 1 98 ? -8.191 -3.630 -23.685 1.00 46.19 98 THR A C 1
ATOM 699 O O . THR A 1 98 ? -7.205 -3.100 -24.183 1.00 46.19 98 THR A O 1
ATOM 702 N N . GLY A 1 99 ? -8.256 -4.936 -23.424 1.00 38.16 99 GLY A N 1
ATOM 703 C CA . GLY A 1 99 ? -7.609 -5.977 -24.220 1.00 38.16 99 GLY A CA 1
ATOM 704 C C . GLY A 1 99 ? -8.293 -7.323 -23.926 1.00 38.16 99 GLY A C 1
ATOM 705 O O . GLY A 1 99 ? -8.269 -7.742 -22.769 1.00 38.16 99 GLY A O 1
ATOM 706 N N . PRO A 1 100 ? -8.951 -7.996 -24.893 1.00 57.38 100 PRO A N 1
ATOM 707 C CA . PRO A 1 100 ? -9.584 -9.290 -24.659 1.00 57.38 100 PRO A CA 1
ATOM 708 C C . PRO A 1 100 ? -8.495 -10.366 -24.597 1.00 57.38 100 PRO A C 1
ATOM 710 O O . PRO A 1 100 ? -8.079 -10.915 -25.610 1.00 57.38 100 PRO A O 1
ATOM 713 N N . GLY A 1 101 ? -7.998 -10.639 -23.395 1.00 42.41 101 GLY A N 1
ATOM 714 C CA . GLY A 1 101 ? -7.101 -11.752 -23.110 1.00 42.41 101 GLY A CA 1
ATOM 715 C C . GLY A 1 101 ? -7.864 -12.834 -22.371 1.00 42.41 101 GLY A C 1
ATOM 716 O O . GLY A 1 101 ? -7.863 -12.869 -21.145 1.00 42.41 101 GLY A O 1
ATOM 717 N N . SER A 1 102 ? -8.554 -13.684 -23.126 1.00 55.59 102 SER A N 1
ATOM 718 C CA . SER A 1 102 ? -9.044 -14.967 -22.634 1.00 55.59 102 SER A CA 1
ATOM 719 C C . SER A 1 102 ? -7.897 -15.719 -21.952 1.00 55.59 102 SER A C 1
ATOM 721 O O . SER A 1 102 ? -6.817 -15.854 -22.523 1.00 55.59 102 SER A O 1
ATOM 723 N N . GLY A 1 103 ? -8.136 -16.191 -20.735 1.00 42.94 103 GLY A N 1
ATOM 724 C CA . GLY A 1 103 ? -7.154 -16.904 -19.928 1.00 42.94 103 GLY A CA 1
ATOM 725 C C . GLY A 1 103 ? -7.823 -17.580 -18.744 1.00 42.94 103 GLY A C 1
ATOM 726 O O . GLY A 1 103 ? -7.471 -17.346 -17.596 1.00 42.94 103 GLY A O 1
ATOM 727 N N . THR A 1 104 ? -8.843 -18.385 -19.025 1.00 53.38 104 THR A N 1
ATOM 728 C CA . THR A 1 104 ? -9.139 -19.552 -18.200 1.00 53.38 104 THR A CA 1
ATOM 729 C C . THR A 1 104 ? -7.891 -20.433 -18.150 1.00 53.38 104 THR A C 1
ATOM 731 O O . THR A 1 104 ? -7.534 -20.994 -19.179 1.00 53.38 104 THR A O 1
ATOM 734 N N . ASP A 1 105 ? -7.245 -20.546 -16.995 1.00 47.19 105 ASP A N 1
ATOM 735 C CA . ASP A 1 105 ? -6.653 -21.795 -16.494 1.00 47.19 105 ASP A CA 1
ATOM 736 C C . ASP A 1 105 ? -6.335 -21.555 -15.008 1.00 47.19 105 ASP A C 1
ATOM 738 O O . ASP A 1 105 ? -5.657 -20.600 -14.648 1.00 47.19 105 ASP A O 1
ATOM 742 N N . GLY A 1 106 ? -6.986 -22.228 -14.066 1.00 44.72 106 GLY A N 1
ATOM 743 C CA . GLY A 1 106 ? -6.844 -23.670 -13.889 1.00 44.72 106 GLY A CA 1
ATOM 744 C C . GLY A 1 106 ? -5.831 -23.871 -12.760 1.00 44.72 106 GLY A C 1
ATOM 745 O O . GLY A 1 106 ? -4.637 -23.708 -12.927 1.00 44.72 106 GLY A O 1
ATOM 746 N N . SER A 1 107 ? -6.294 -23.916 -11.512 1.00 45.19 107 SER A N 1
ATOM 747 C CA . SER A 1 107 ? -6.266 -25.154 -10.721 1.00 45.19 107 SER A CA 1
ATOM 748 C C . SER A 1 107 ? -4.942 -25.931 -10.772 1.00 45.19 107 SER A C 1
ATOM 750 O O . SER A 1 107 ? -4.621 -26.533 -11.783 1.00 45.19 107 SER A O 1
ATOM 752 N N . LYS A 1 108 ? -4.268 -26.002 -9.611 1.00 41.84 108 LYS A N 1
ATOM 753 C CA . LYS A 1 108 ? -3.540 -27.174 -9.072 1.00 41.84 108 LYS A CA 1
ATOM 754 C C . LYS A 1 108 ? -3.037 -28.210 -10.100 1.00 41.84 108 LYS A C 1
ATOM 756 O O . LYS A 1 108 ? -3.859 -28.995 -10.564 1.00 41.84 108 LYS A O 1
ATOM 761 N N . LYS A 1 109 ? -1.715 -28.405 -10.205 1.00 36.22 109 LYS A N 1
ATOM 762 C CA . LYS A 1 109 ? -1.038 -29.668 -9.827 1.00 36.22 109 LYS A CA 1
ATOM 763 C C . LYS A 1 109 ? 0.480 -29.546 -9.849 1.00 36.22 109 LYS A C 1
ATOM 765 O O . LYS A 1 109 ? 0.989 -28.868 -10.760 1.00 36.22 109 LYS A O 1
#

pLDDT: mean 70.84, std 20.12, range [36.22, 94.62]

Radius of gyration: 26.75 Å; chains: 1; bounding box: 71×68×65 Å

Foldseek 3Di:
DDDDDDDDDDDDDDDDDDDDDDDDPPPPPDDDDFDDLVVLVVLVCVQPVVVPQKHACVSQVVFFQCVVQLPPVPPRIHGPVSSSVSRVVRRGHDPDPDDPDDDDDDDDD

Secondary structure (DSSP, 8-state):
-------------------------------SSS--HHHHHHHHHHHTTT--SEEEHHHHTTTBS-HHHH-SS-SSEEEHHHHHHHHHTT-B--S--------------

Sequence (109 aa):
MLRILGAGSVALLVAAAGTAYAQTSTSPSSPALKMTQAECQSLWNRLDSAKSGTVTESQAAQHVSDFKSADTNSDGKLSQAEFQSACDKGQVRGSATTGPGSGTDGSKK